Protein AF-A0A2V6EY83-F1 (afdb_monomer_lite)

Secondary structure (DSSP, 8-state):
---HHHHHHHHHHHHHHHHHHHHHHTTS-------PPPPPPPPPBTTTBPPPPPGGGPPPPEEEETTEEEE--

Radius of gyration: 37.52 Å; chains: 1; bounding box: 47×36×105 Å

pLDDT: mean 76.42,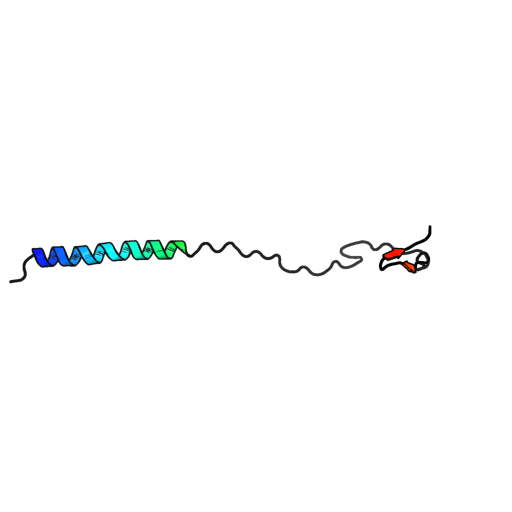 std 16.12, range [51.16, 97.25]

Sequence (73 aa):
MITRRRFLTGTAAAAGGVTLLNRLQAADQIAPPNTQPKPQPPAEPGRDYTPVITPNNISLPWKIVGGVKVYHL

Structure (mmCIF, N/CA/C/O backbone):
data_AF-A0A2V6EY83-F1
#
_entry.id   AF-A0A2V6EY83-F1
#
loop_
_atom_site.group_PDB
_atom_site.id
_atom_site.type_symbol
_atom_site.label_atom_id
_atom_site.label_alt_id
_atom_site.label_comp_id
_atom_site.label_asym_id
_atom_site.label_entity_id
_atom_site.label_seq_id
_atom_site.pdbx_PDB_ins_code
_atom_site.Cartn_x
_atom_site.Cartn_y
_atom_site.Cartn_z
_atom_site.occupancy
_atom_site.B_iso_or_equiv
_atom_site.auth_seq_id
_atom_site.auth_comp_id
_atom_site.auth_asym_id
_atom_site.auth_atom_id
_atom_site.pdbx_PDB_model_num
ATOM 1 N N . MET A 1 1 ? -22.918 18.097 86.456 1.00 51.16 1 MET A N 1
ATOM 2 C CA . MET A 1 1 ? -24.002 18.682 85.633 1.00 51.16 1 MET A CA 1
ATOM 3 C C . MET A 1 1 ? -23.504 18.829 84.203 1.00 51.16 1 MET A C 1
ATOM 5 O O . MET A 1 1 ? -22.461 19.436 83.997 1.00 51.16 1 MET A O 1
ATOM 9 N N . ILE A 1 2 ? -24.187 18.221 83.232 1.00 56.91 2 ILE A N 1
ATOM 10 C CA . ILE A 1 2 ? -23.850 18.336 81.805 1.00 56.91 2 ILE A CA 1
ATOM 11 C C . ILE A 1 2 ? -24.484 19.620 81.265 1.00 56.91 2 ILE A C 1
ATOM 13 O O . ILE A 1 2 ? -25.700 19.790 81.304 1.00 56.91 2 ILE A O 1
ATOM 17 N N . THR A 1 3 ? -23.649 20.548 80.798 1.00 75.19 3 THR A N 1
ATOM 18 C CA . THR A 1 3 ? -24.082 21.873 80.338 1.00 75.19 3 THR A CA 1
ATOM 19 C C . THR A 1 3 ? -24.383 21.849 78.842 1.00 75.19 3 THR A C 1
ATOM 21 O O . THR A 1 3 ? -23.500 21.542 78.040 1.00 75.19 3 THR A O 1
ATOM 24 N N . ARG A 1 4 ? -25.606 22.254 78.459 1.00 70.88 4 ARG A N 1
ATOM 25 C CA . ARG A 1 4 ? -26.120 22.310 77.069 1.00 70.88 4 ARG A CA 1
ATOM 26 C C . ARG A 1 4 ? -25.161 22.974 76.064 1.00 70.88 4 ARG A C 1
ATOM 28 O O . ARG A 1 4 ? -25.096 22.566 74.911 1.00 70.88 4 ARG A O 1
ATOM 35 N N . ARG A 1 5 ? -24.352 23.939 76.519 1.00 71.44 5 ARG A N 1
ATOM 36 C CA . ARG A 1 5 ? -23.305 24.611 75.729 1.00 71.44 5 ARG A CA 1
ATOM 37 C C . ARG A 1 5 ? -22.236 23.658 75.190 1.00 71.44 5 ARG A C 1
ATOM 39 O O . ARG A 1 5 ? -21.834 23.818 74.046 1.00 71.44 5 ARG A O 1
ATOM 46 N N . ARG A 1 6 ? -21.785 22.678 75.984 1.00 61.97 6 ARG A N 1
ATOM 47 C CA . ARG A 1 6 ? -20.767 21.706 75.542 1.00 61.97 6 ARG A CA 1
ATOM 48 C C . ARG A 1 6 ? -21.315 20.738 74.498 1.00 61.97 6 ARG A C 1
ATOM 50 O O . ARG A 1 6 ? -20.568 20.316 73.622 1.00 61.97 6 ARG A O 1
ATOM 57 N N . PHE A 1 7 ? -22.609 20.431 74.572 1.00 63.91 7 PHE A N 1
ATOM 58 C CA . PHE A 1 7 ? -23.277 19.580 73.592 1.00 63.91 7 PHE A CA 1
ATOM 59 C C . PHE A 1 7 ? -23.381 20.282 72.230 1.00 63.91 7 PHE A C 1
ATOM 61 O O . PHE A 1 7 ? -22.986 19.713 71.220 1.00 63.91 7 PHE A O 1
ATOM 68 N N . LEU A 1 8 ? -23.788 21.557 72.216 1.00 64.56 8 LEU A N 1
ATOM 69 C CA . LEU A 1 8 ? -23.921 22.343 70.982 1.00 64.56 8 LEU A CA 1
ATOM 70 C C . LEU A 1 8 ? -22.579 22.624 70.286 1.00 64.56 8 LEU A C 1
ATOM 72 O O . LEU A 1 8 ? -22.503 22.584 69.060 1.00 64.56 8 LEU A O 1
ATOM 76 N N . THR A 1 9 ? -21.502 22.863 71.043 1.00 62.78 9 THR A N 1
ATOM 77 C CA . THR A 1 9 ? -20.163 23.048 70.454 1.00 62.78 9 THR A CA 1
ATOM 78 C C . THR A 1 9 ? -19.561 21.750 69.912 1.00 62.78 9 THR A C 1
ATOM 80 O O . THR A 1 9 ? -18.776 21.802 68.972 1.00 62.78 9 THR A O 1
ATOM 83 N N . GLY A 1 10 ? -19.923 20.589 70.471 1.00 58.25 10 GLY A N 1
ATOM 84 C CA . GLY A 1 10 ? -19.420 19.289 70.014 1.00 58.25 10 GLY A CA 1
ATOM 85 C C . GLY A 1 10 ? -20.058 18.813 68.705 1.00 58.25 10 GLY A C 1
ATOM 86 O O . GLY A 1 10 ? -19.379 18.238 67.860 1.00 58.25 10 GLY A O 1
ATOM 87 N N . THR A 1 11 ? -21.346 19.097 68.495 1.00 56.22 11 THR A N 1
ATOM 88 C CA . THR A 1 11 ? -22.087 18.646 67.304 1.00 56.22 11 THR A CA 1
ATOM 89 C C . THR A 1 11 ? -21.811 19.486 66.055 1.00 56.22 11 THR A C 1
ATOM 91 O O . THR A 1 11 ? -21.865 18.961 64.945 1.00 56.22 11 THR A O 1
ATOM 94 N N . ALA A 1 12 ? -21.464 20.769 66.208 1.00 55.22 12 ALA A N 1
ATOM 95 C CA . ALA A 1 12 ? -21.167 21.654 65.076 1.00 55.22 12 ALA A CA 1
ATOM 96 C C . ALA A 1 12 ? -19.874 21.269 64.325 1.00 55.22 12 ALA A C 1
ATOM 98 O O . A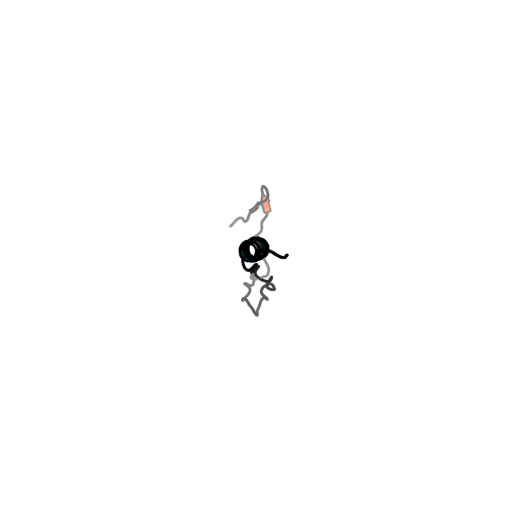LA A 1 12 ? -19.802 21.419 63.108 1.00 55.22 12 ALA A O 1
ATOM 99 N N . ALA A 1 13 ? -18.876 20.722 65.027 1.00 56.84 13 ALA A N 1
ATOM 100 C CA . ALA A 1 13 ? -17.607 20.315 64.420 1.00 56.84 13 ALA A CA 1
ATOM 101 C C . ALA A 1 13 ? -17.727 19.042 63.557 1.00 56.84 13 ALA A C 1
ATOM 103 O O . ALA A 1 13 ? -17.010 18.899 62.570 1.00 56.84 13 ALA A O 1
ATOM 104 N N . ALA A 1 14 ? -18.651 18.134 63.889 1.00 55.28 14 ALA A N 1
ATOM 105 C CA . ALA A 1 14 ? -18.804 16.862 63.179 1.00 55.28 14 ALA A CA 1
ATOM 106 C C . ALA A 1 14 ? -19.617 16.985 61.875 1.00 55.28 14 ALA A C 1
ATOM 108 O O . ALA A 1 14 ? -19.318 16.301 60.900 1.00 55.28 14 ALA A O 1
ATOM 109 N N . ALA A 1 15 ? -20.614 17.875 61.821 1.00 55.09 15 ALA A N 1
ATOM 110 C CA . ALA A 1 15 ? -21.483 18.012 60.648 1.00 55.09 15 ALA A CA 1
ATOM 111 C C . ALA A 1 15 ? -20.817 18.747 59.466 1.00 55.09 15 ALA A C 1
ATOM 113 O O . ALA A 1 15 ? -21.113 18.444 58.313 1.00 55.09 15 ALA A O 1
ATOM 114 N N . GLY A 1 16 ? -19.897 19.683 59.731 1.00 55.09 16 GLY A N 1
ATOM 115 C CA . GLY A 1 16 ? -19.219 20.459 58.681 1.00 55.09 16 GLY A CA 1
ATOM 116 C C . GLY A 1 16 ? -18.078 19.723 57.964 1.00 55.09 16 GLY A C 1
ATOM 117 O O . GLY A 1 16 ? -17.726 20.080 56.842 1.00 55.09 16 GLY A O 1
ATOM 118 N N . GLY A 1 17 ? -17.499 18.688 58.584 1.00 55.94 17 GLY A N 1
ATOM 119 C CA . GLY A 1 17 ? -16.352 17.960 58.023 1.00 55.94 17 GLY A CA 1
ATOM 120 C C . GLY A 1 17 ? -16.711 16.988 56.893 1.00 55.94 17 GLY A C 1
ATOM 121 O O . GLY A 1 17 ? -15.931 16.803 55.962 1.00 55.94 17 GLY A O 1
ATOM 122 N N . VAL A 1 18 ? -17.907 16.392 56.930 1.00 56.78 18 VAL A N 1
ATOM 123 C CA . VAL A 1 18 ? -18.292 15.309 56.003 1.00 56.78 18 VAL A CA 1
ATOM 124 C C . V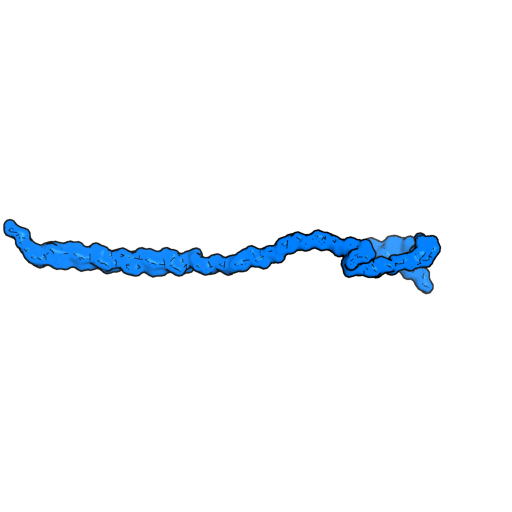AL A 1 18 ? -18.647 15.837 54.606 1.00 56.78 18 VAL A C 1
ATOM 126 O O . VAL A 1 18 ? -18.372 15.184 53.602 1.00 56.78 18 VAL A O 1
ATOM 129 N N . THR A 1 19 ? -19.191 17.052 54.497 1.00 57.41 19 THR A N 1
ATOM 130 C CA . THR A 1 19 ? -19.604 17.615 53.199 1.00 57.41 19 THR A CA 1
ATOM 131 C C . THR A 1 19 ? -18.429 18.056 52.324 1.00 57.41 19 THR A C 1
ATOM 133 O O . THR A 1 19 ? -18.553 18.077 51.100 1.00 57.41 19 THR A O 1
ATOM 136 N N . LEU A 1 20 ? -17.282 18.398 52.924 1.00 59.56 20 LEU A N 1
ATOM 137 C CA . LEU A 1 20 ? -16.069 18.778 52.188 1.00 59.56 20 LEU A CA 1
ATOM 138 C C . LEU A 1 20 ? -15.329 17.554 51.626 1.00 59.56 20 LEU A C 1
ATOM 140 O O . LEU A 1 20 ? -14.804 17.622 50.517 1.00 59.56 20 LEU A O 1
ATOM 144 N N . LEU A 1 21 ? -15.360 16.418 52.332 1.00 59.78 21 LEU A N 1
ATOM 145 C CA . LEU A 1 21 ? -14.752 15.162 51.876 1.00 59.78 21 LEU A CA 1
ATOM 146 C C . LEU A 1 21 ? -15.427 14.615 50.606 1.00 59.78 21 LEU A C 1
ATOM 148 O O . LEU A 1 21 ? -14.735 14.198 49.679 1.00 59.78 21 LEU A O 1
ATOM 152 N N . ASN A 1 22 ? -16.758 14.709 50.503 1.00 60.22 22 ASN A N 1
ATOM 153 C CA . ASN A 1 22 ? -17.492 14.264 49.309 1.00 60.22 22 ASN A CA 1
ATOM 154 C C . ASN A 1 22 ? -17.180 15.085 48.046 1.00 60.22 22 ASN A C 1
ATOM 156 O O . ASN A 1 22 ? -17.262 14.558 46.939 1.00 60.22 22 ASN A O 1
ATOM 160 N N . ARG A 1 23 ? -16.837 16.374 48.179 1.00 58.81 23 ARG A N 1
ATOM 161 C CA . ARG A 1 23 ? -16.541 17.235 47.019 1.00 58.81 23 ARG A CA 1
ATOM 162 C C . ARG A 1 23 ? -15.164 16.984 46.416 1.00 58.81 23 ARG A C 1
ATOM 164 O O . ARG A 1 23 ? -15.016 17.133 45.209 1.00 58.81 23 ARG A O 1
ATOM 171 N N . LEU A 1 24 ? -14.184 16.595 47.227 1.00 58.56 24 LEU A N 1
ATOM 172 C CA . LEU A 1 24 ? -12.834 16.301 46.741 1.00 58.56 24 LEU A CA 1
ATOM 173 C C . LEU A 1 24 ? -12.780 14.972 45.975 1.00 58.56 24 LEU A C 1
ATOM 175 O O . LEU A 1 24 ? -12.056 14.870 44.995 1.00 58.56 24 LEU A O 1
ATOM 179 N N . GLN A 1 25 ? -13.600 13.985 46.353 1.00 55.94 25 GLN A N 1
ATOM 180 C CA . GLN A 1 25 ? -13.648 12.689 45.662 1.00 55.94 25 GLN A CA 1
ATOM 181 C C . GLN A 1 25 ? -14.379 12.724 44.311 1.00 55.94 25 GLN A C 1
ATOM 183 O O . GLN A 1 25 ? -14.151 11.864 43.466 1.00 55.94 25 GLN A O 1
ATOM 188 N N . ALA A 1 26 ? -15.242 13.716 44.079 1.00 56.28 26 ALA A N 1
ATOM 189 C CA . ALA A 1 26 ? -15.969 13.850 42.816 1.00 56.28 26 ALA A CA 1
ATOM 190 C C . ALA A 1 26 ? -15.131 14.480 41.684 1.00 56.28 26 ALA A C 1
ATOM 192 O O . ALA A 1 26 ? -15.573 14.488 40.538 1.00 56.28 26 ALA A O 1
ATOM 193 N N . ALA A 1 27 ? -13.942 15.013 41.989 1.00 55.72 27 ALA A N 1
ATOM 194 C CA . ALA A 1 27 ? -13.077 15.679 41.013 1.00 55.72 27 ALA A CA 1
ATOM 195 C C . ALA A 1 27 ? -12.140 14.720 40.246 1.00 55.72 27 ALA A C 1
ATOM 197 O O . ALA A 1 27 ? -11.584 15.120 39.228 1.00 55.72 27 ALA A O 1
ATOM 198 N N . ASP A 1 28 ? -12.000 13.464 40.685 1.00 55.47 28 ASP A N 1
ATOM 199 C CA . ASP A 1 28 ? -11.011 12.512 40.143 1.00 55.47 28 ASP A CA 1
ATOM 200 C C . ASP A 1 28 ? -11.551 11.558 39.062 1.00 55.47 28 ASP A C 1
ATOM 202 O O . ASP A 1 28 ? -10.828 10.702 38.553 1.00 55.47 28 ASP A O 1
ATOM 206 N N . GLN A 1 29 ? -12.827 11.660 38.689 1.00 57.34 29 GLN A N 1
ATOM 207 C CA . GLN A 1 29 ? -13.487 10.650 37.853 1.00 57.34 29 GLN A CA 1
ATOM 208 C C . GLN A 1 29 ? -14.043 11.248 36.556 1.00 57.34 29 GLN A C 1
ATOM 210 O O . GLN A 1 29 ? -15.222 11.120 36.247 1.00 57.34 29 GLN A O 1
ATOM 215 N N . ILE A 1 30 ? -13.182 11.890 35.765 1.00 58.97 30 ILE A N 1
ATOM 216 C CA . ILE A 1 30 ? -13.448 12.128 34.338 1.00 58.97 30 ILE A CA 1
ATOM 217 C C . ILE A 1 30 ? -12.214 11.678 33.554 1.00 58.97 30 ILE A C 1
ATOM 219 O O . ILE A 1 30 ? -11.475 12.475 3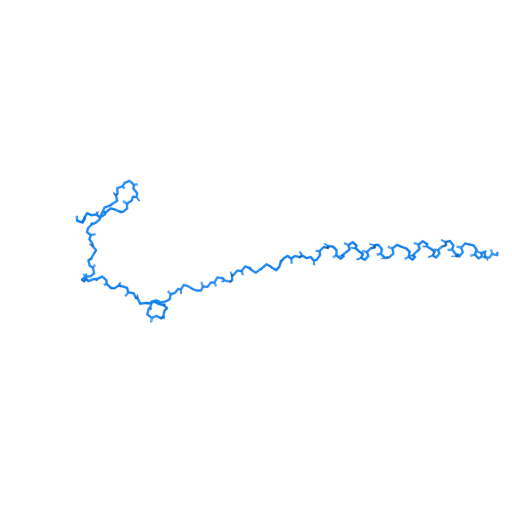2.982 1.00 58.97 30 ILE A O 1
ATOM 223 N N . ALA A 1 31 ? -11.957 10.370 33.563 1.00 65.88 31 ALA A N 1
ATOM 224 C CA . ALA A 1 31 ? -11.051 9.788 32.585 1.00 65.88 31 ALA A CA 1
ATOM 225 C C . ALA A 1 31 ? -11.742 9.871 31.210 1.00 65.88 31 ALA A C 1
ATOM 227 O O . ALA A 1 31 ? -12.884 9.414 31.089 1.00 65.88 31 ALA A O 1
ATOM 228 N N . PRO A 1 32 ? -11.110 10.457 30.176 1.00 68.56 32 PRO A N 1
ATOM 229 C CA . PRO A 1 32 ? -11.674 10.427 28.835 1.00 68.56 32 PRO A CA 1
ATOM 230 C C . PRO A 1 32 ? -11.879 8.964 28.414 1.00 68.56 32 PRO A C 1
ATOM 232 O O . PRO A 1 32 ? -11.036 8.119 28.738 1.00 68.56 32 PRO A O 1
ATOM 235 N N . PRO A 1 33 ? -12.975 8.632 27.708 1.00 70.81 33 PRO A N 1
ATOM 236 C CA . PRO A 1 33 ? -13.152 7.292 27.177 1.00 70.81 33 PRO A CA 1
ATOM 237 C C . PRO A 1 33 ? -11.950 6.973 26.287 1.00 70.81 33 PRO A C 1
ATOM 239 O O . PRO A 1 33 ? -11.716 7.623 25.268 1.00 70.81 33 PRO A O 1
ATOM 242 N N . ASN A 1 34 ? -11.153 5.990 26.705 1.00 69.75 34 ASN A N 1
ATOM 243 C CA . ASN A 1 34 ? -10.010 5.503 25.949 1.00 69.75 34 ASN A CA 1
ATOM 244 C C . ASN A 1 34 ? -10.521 4.641 24.786 1.00 69.75 34 ASN A C 1
ATOM 246 O O . ASN A 1 34 ? -10.406 3.418 24.788 1.00 69.75 34 ASN A O 1
ATOM 250 N N . THR A 1 35 ? -11.168 5.276 23.812 1.00 74.12 35 THR A N 1
ATOM 251 C CA . THR A 1 35 ? -11.625 4.646 22.570 1.00 74.12 35 THR A CA 1
ATOM 252 C C . THR A 1 35 ? -10.444 4.534 21.616 1.00 74.12 35 THR A C 1
ATOM 254 O O . THR A 1 35 ? -10.368 5.219 20.600 1.00 74.12 35 THR A O 1
ATOM 257 N N . GLN A 1 36 ? -9.481 3.678 21.956 1.00 77.94 36 GLN A N 1
ATOM 258 C CA . GLN A 1 36 ? -8.518 3.232 20.958 1.00 77.94 36 GLN A CA 1
ATOM 259 C C . GLN A 1 36 ? -9.276 2.383 19.927 1.00 77.94 36 GLN A C 1
ATOM 261 O O . GLN A 1 36 ? -9.973 1.441 20.322 1.00 77.94 36 GLN A O 1
ATOM 266 N N . PRO A 1 37 ? -9.194 2.704 18.623 1.00 78.19 37 PRO A N 1
ATOM 267 C CA . PRO A 1 37 ? -9.806 1.873 17.604 1.00 78.19 37 PRO A CA 1
ATOM 268 C C . PRO A 1 37 ? -9.214 0.469 17.699 1.00 78.19 37 PRO A C 1
ATOM 270 O O . PRO A 1 37 ? -7.995 0.289 17.716 1.00 78.19 37 PRO A O 1
ATOM 273 N N . LYS A 1 38 ? -10.084 -0.538 17.771 1.00 87.25 38 LYS A N 1
ATOM 274 C CA . LYS A 1 38 ? -9.651 -1.933 17.740 1.00 87.25 38 LYS A CA 1
ATOM 275 C C . LYS A 1 38 ? -8.920 -2.191 16.411 1.00 87.25 38 LYS A C 1
ATOM 277 O O . LYS A 1 38 ? -9.449 -1.787 15.372 1.00 87.25 38 LYS A O 1
ATOM 282 N N . PRO A 1 39 ? -7.763 -2.881 16.412 1.00 86.50 39 PRO A N 1
ATOM 283 C CA . PRO A 1 39 ? -7.103 -3.289 15.178 1.00 86.50 39 PRO A CA 1
ATOM 284 C C . PRO A 1 39 ? -8.074 -4.066 14.286 1.00 86.50 39 PRO A C 1
ATOM 286 O O . PRO A 1 39 ? -8.715 -5.020 14.737 1.00 86.50 39 PRO A O 1
ATOM 289 N N . GLN A 1 40 ? -8.204 -3.631 13.036 1.00 88.50 40 GLN A N 1
ATOM 290 C CA . GLN A 1 40 ? -9.004 -4.312 12.024 1.00 88.50 40 GLN A CA 1
ATOM 291 C C . GLN A 1 40 ? -8.124 -5.309 11.261 1.00 88.50 40 GLN A C 1
ATOM 293 O O . GLN A 1 40 ? -6.927 -5.057 11.091 1.00 88.50 40 GLN A O 1
ATOM 298 N N . PRO A 1 41 ? -8.684 -6.446 10.816 1.00 91.06 41 PRO A N 1
ATOM 299 C CA . PRO A 1 41 ? -7.957 -7.349 9.935 1.00 91.06 41 PRO A CA 1
ATOM 300 C C . PRO A 1 41 ? -7.621 -6.648 8.601 1.00 91.06 41 PRO A C 1
ATOM 302 O O . PRO A 1 41 ? -8.367 -5.760 8.181 1.00 91.06 41 PRO A O 1
ATOM 305 N N . PRO A 1 42 ? -6.516 -7.025 7.928 1.00 92.31 42 PRO A N 1
ATOM 306 C CA . PRO A 1 42 ? -6.207 -6.535 6.588 1.00 92.31 42 PRO A CA 1
ATOM 307 C C . PRO A 1 42 ? -7.296 -6.899 5.574 1.00 92.31 42 PRO A C 1
ATOM 309 O O . PRO A 1 42 ? -7.958 -7.924 5.716 1.00 92.31 42 PRO A O 1
ATOM 312 N N . ALA A 1 43 ? -7.422 -6.085 4.527 1.00 93.94 43 ALA A N 1
ATOM 313 C CA . ALA A 1 43 ? -8.342 -6.339 3.426 1.00 93.94 43 ALA A CA 1
ATOM 314 C C . ALA A 1 43 ? -7.932 -7.581 2.606 1.00 93.94 43 ALA A C 1
ATOM 316 O O . ALA A 1 43 ? -6.759 -7.753 2.257 1.00 93.94 43 ALA A O 1
ATOM 317 N N . GLU A 1 44 ? -8.904 -8.416 2.254 1.00 95.19 44 GLU A N 1
ATOM 318 C CA . GLU A 1 44 ? -8.752 -9.637 1.465 1.00 95.19 44 GLU A CA 1
ATOM 319 C C . GLU A 1 44 ? -8.965 -9.358 -0.043 1.00 95.19 44 GLU A C 1
ATOM 321 O O . GLU A 1 44 ? -10.022 -8.847 -0.436 1.00 95.19 44 GLU A O 1
ATOM 326 N N . PRO A 1 45 ? -8.005 -9.700 -0.929 1.00 94.88 45 PRO A N 1
ATOM 327 C CA . PRO A 1 45 ? -8.198 -9.560 -2.371 1.00 94.88 45 PRO A CA 1
ATOM 328 C C . PRO A 1 45 ? -9.358 -10.430 -2.874 1.00 94.88 45 PRO A C 1
ATOM 330 O O . PRO A 1 45 ? -9.510 -11.579 -2.470 1.00 94.88 45 PRO A O 1
ATOM 333 N N . GLY A 1 46 ? -10.179 -9.888 -3.773 1.00 94.12 46 GLY A N 1
ATOM 334 C CA . GLY A 1 46 ? -11.375 -10.545 -4.314 1.00 94.12 46 GLY A CA 1
ATOM 335 C C . GLY A 1 46 ? -12.614 -10.460 -3.415 1.00 94.12 46 GLY A C 1
ATOM 336 O O . GLY A 1 46 ? -13.720 -10.690 -3.900 1.00 94.12 46 GLY A O 1
ATOM 337 N N . ARG A 1 47 ? -12.449 -10.086 -2.141 1.00 95.00 47 ARG A N 1
ATOM 338 C CA . ARG A 1 47 ? -13.544 -9.799 -1.206 1.00 95.00 47 ARG A CA 1
ATOM 339 C C . ARG A 1 47 ? -13.686 -8.300 -0.960 1.00 95.00 47 ARG A C 1
ATOM 341 O O . ARG A 1 47 ? -14.762 -7.749 -1.162 1.00 95.00 47 ARG A O 1
ATOM 348 N N . ASP A 1 48 ? -12.593 -7.661 -0.554 1.00 96.75 48 ASP A N 1
ATOM 349 C CA . ASP A 1 48 ? -12.570 -6.262 -0.122 1.00 96.75 48 ASP A CA 1
ATOM 350 C C . ASP A 1 48 ? -12.052 -5.314 -1.218 1.00 96.75 48 ASP A C 1
ATOM 352 O O . ASP A 1 48 ? -12.356 -4.123 -1.208 1.00 96.75 48 ASP A O 1
ATOM 356 N N . TYR A 1 49 ? -11.279 -5.824 -2.184 1.00 94.19 49 TYR A N 1
ATOM 357 C CA . TYR A 1 49 ? -10.824 -5.070 -3.359 1.00 94.19 49 TYR A CA 1
ATOM 358 C C . TYR A 1 49 ? -10.542 -5.979 -4.561 1.00 94.19 49 TYR A C 1
ATOM 360 O O . TYR A 1 49 ? -10.190 -7.150 -4.409 1.00 94.19 49 TYR A O 1
ATOM 368 N N . THR A 1 50 ? -10.633 -5.422 -5.770 1.00 95.31 50 THR A N 1
ATOM 369 C CA . THR A 1 50 ? -10.255 -6.119 -7.008 1.00 95.31 50 THR A CA 1
ATOM 370 C C . THR A 1 50 ? -8.769 -5.891 -7.306 1.00 95.31 50 THR A C 1
ATOM 372 O O . THR A 1 50 ? -8.372 -4.739 -7.500 1.00 95.31 50 THR A O 1
ATOM 375 N N . PRO A 1 51 ? -7.923 -6.939 -7.352 1.00 91.62 51 PRO A N 1
ATOM 376 C CA . PRO A 1 51 ? -6.504 -6.774 -7.643 1.00 91.62 51 PRO A CA 1
ATOM 377 C C . PRO A 1 51 ? -6.264 -6.433 -9.119 1.00 91.62 51 PRO A C 1
ATOM 379 O O . PRO A 1 51 ? -6.920 -6.965 -10.016 1.00 91.62 51 PRO A O 1
ATOM 382 N N . VAL A 1 52 ? -5.269 -5.583 -9.376 1.00 87.69 52 VAL A N 1
ATOM 383 C CA . VAL A 1 52 ? -4.748 -5.355 -10.729 1.00 87.69 52 VAL A CA 1
ATOM 384 C C . VAL A 1 52 ? -3.796 -6.495 -11.078 1.00 87.69 52 VAL A C 1
ATOM 386 O O . VAL A 1 52 ? -2.833 -6.748 -10.356 1.00 87.69 52 VAL A O 1
ATOM 389 N N . ILE A 1 53 ? -4.061 -7.178 -12.190 1.00 87.12 53 ILE A N 1
ATOM 390 C CA . ILE A 1 53 ? -3.215 -8.266 -12.685 1.00 87.12 53 ILE A CA 1
ATOM 391 C C . ILE A 1 53 ? -2.212 -7.691 -13.683 1.00 87.12 53 ILE A C 1
ATOM 393 O O . ILE A 1 53 ? -2.602 -7.101 -14.690 1.00 87.12 53 ILE A O 1
ATOM 397 N N . THR A 1 54 ? -0.919 -7.882 -13.420 1.00 83.19 54 THR A N 1
ATOM 398 C CA . THR A 1 54 ? 0.146 -7.496 -14.352 1.00 83.19 54 THR A CA 1
ATOM 399 C C . THR A 1 54 ? 0.134 -8.423 -15.572 1.00 83.19 54 THR A C 1
ATOM 401 O O . THR A 1 54 ? 0.341 -9.630 -15.401 1.00 83.19 54 THR A O 1
ATOM 404 N N . PRO A 1 55 ? -0.058 -7.905 -16.800 1.00 83.88 55 PRO A N 1
ATOM 405 C CA . PRO A 1 55 ? -0.013 -8.725 -18.006 1.00 83.88 55 PRO A CA 1
ATOM 406 C C . PRO A 1 55 ? 1.314 -9.488 -18.110 1.00 83.88 55 PRO A C 1
ATOM 408 O O . PRO A 1 55 ? 2.384 -8.927 -17.874 1.00 83.88 55 PRO A O 1
ATOM 411 N N . ASN A 1 56 ? 1.246 -10.77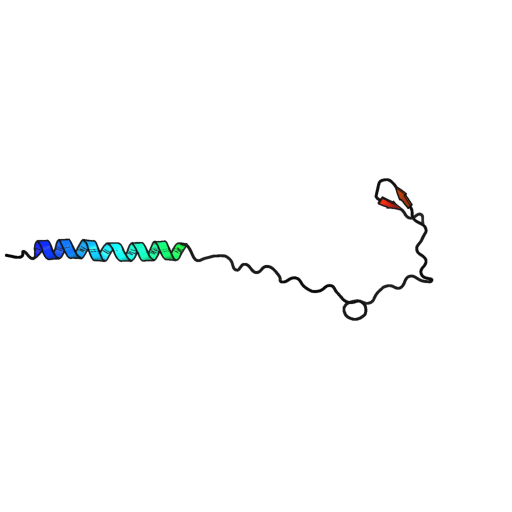8 -18.449 1.00 84.81 56 ASN A N 1
ATOM 412 C CA . ASN A 1 56 ? 2.399 -11.679 -18.585 1.00 84.81 56 ASN A CA 1
ATOM 413 C C . ASN A 1 56 ? 3.283 -11.828 -17.331 1.00 84.81 56 ASN A C 1
ATOM 415 O O . ASN A 1 56 ? 4.387 -12.352 -17.441 1.00 84.81 56 ASN A O 1
ATOM 419 N N . ASN A 1 57 ? 2.847 -11.358 -16.154 1.00 82.19 57 ASN A N 1
ATOM 420 C CA . ASN A 1 57 ? 3.644 -11.354 -14.919 1.00 82.19 57 ASN A CA 1
ATOM 421 C C . ASN A 1 57 ? 5.002 -10.622 -15.036 1.00 82.19 57 ASN A C 1
ATOM 423 O O . ASN A 1 57 ? 5.878 -10.814 -14.192 1.00 82.19 57 ASN A O 1
ATOM 427 N N . ILE A 1 58 ? 5.188 -9.758 -16.041 1.00 84.88 58 ILE A N 1
ATOM 428 C CA . ILE A 1 58 ? 6.437 -9.014 -16.247 1.00 84.88 58 ILE A CA 1
ATOM 429 C C . ILE A 1 58 ? 6.277 -7.600 -15.697 1.00 84.88 58 ILE A C 1
ATOM 431 O O . ILE A 1 58 ? 5.345 -6.878 -16.035 1.00 84.88 58 ILE A O 1
ATOM 435 N N . SER A 1 59 ? 7.221 -7.185 -14.856 1.00 84.56 59 SER A N 1
ATOM 436 C CA . SER A 1 59 ? 7.385 -5.784 -14.461 1.00 84.56 59 SER A CA 1
ATOM 437 C C . SER A 1 59 ? 8.481 -5.144 -15.310 1.00 84.56 59 SER A C 1
ATOM 439 O O . SER A 1 59 ? 9.445 -5.823 -15.664 1.00 84.56 59 SER A O 1
ATOM 441 N N . LEU A 1 60 ? 8.373 -3.845 -15.603 1.00 88.50 60 LEU A N 1
ATOM 442 C CA . LEU A 1 60 ? 9.436 -3.115 -16.300 1.00 88.50 60 LEU A CA 1
ATOM 443 C C . LEU A 1 60 ? 10.770 -3.273 -15.541 1.00 88.50 60 LEU A C 1
ATOM 445 O O . LEU A 1 60 ? 10.758 -3.184 -14.306 1.00 88.50 60 LEU A O 1
ATOM 449 N N . PRO A 1 61 ? 11.906 -3.505 -16.228 1.00 92.31 61 PRO A N 1
ATOM 450 C CA . PRO A 1 61 ? 13.205 -3.604 -15.577 1.00 92.31 61 PRO A CA 1
ATOM 451 C C . PRO A 1 61 ? 13.481 -2.390 -14.688 1.00 92.31 61 PRO A C 1
ATOM 453 O O . PRO A 1 61 ? 13.256 -1.241 -15.074 1.00 92.31 61 PRO A O 1
ATOM 456 N N . TRP A 1 62 ? 13.970 -2.651 -13.480 1.00 94.69 62 TRP A N 1
ATOM 457 C CA . TRP A 1 62 ? 14.238 -1.624 -12.482 1.00 94.69 62 TRP A CA 1
ATOM 458 C C . TRP A 1 62 ? 15.565 -1.882 -11.777 1.00 94.69 62 TRP A C 1
ATOM 460 O O . TRP A 1 62 ? 16.057 -3.009 -11.729 1.00 94.69 62 TRP A O 1
ATOM 470 N N . LYS A 1 63 ? 16.137 -0.818 -11.212 1.00 96.50 63 LYS A N 1
ATOM 471 C CA . LYS A 1 63 ? 17.347 -0.873 -10.381 1.00 96.50 63 LYS A CA 1
ATOM 472 C C . LYS A 1 63 ? 17.196 0.010 -9.147 1.00 96.50 63 LYS A C 1
ATOM 474 O O . LYS A 1 63 ? 16.436 0.978 -9.168 1.00 96.50 63 LYS A O 1
ATOM 479 N N . ILE A 1 64 ? 17.926 -0.313 -8.081 1.00 97.25 64 ILE A N 1
ATOM 480 C CA . ILE A 1 64 ? 18.067 0.577 -6.924 1.00 97.25 64 ILE A CA 1
ATOM 481 C C . ILE A 1 64 ? 19.192 1.572 -7.205 1.00 97.25 64 ILE A C 1
ATOM 483 O O . ILE A 1 64 ? 20.313 1.169 -7.507 1.00 97.25 64 ILE A O 1
ATOM 487 N N . VAL A 1 65 ? 18.902 2.866 -7.084 1.00 96.62 65 VAL A N 1
ATOM 488 C CA . VAL A 1 65 ? 19.901 3.942 -7.151 1.00 96.62 65 VAL A CA 1
ATOM 489 C C . VAL A 1 65 ? 19.709 4.819 -5.920 1.00 96.62 65 VAL A C 1
ATOM 491 O O . VAL A 1 65 ? 18.634 5.380 -5.729 1.00 96.62 65 VAL A O 1
ATOM 494 N N . GLY A 1 66 ? 20.714 4.880 -5.040 1.00 96.19 66 GLY A N 1
ATOM 495 C CA . GLY A 1 66 ? 20.644 5.691 -3.815 1.00 96.19 66 GLY A CA 1
ATOM 496 C C . GLY A 1 66 ? 19.502 5.316 -2.859 1.00 96.19 66 GLY A C 1
ATOM 497 O O . GLY A 1 66 ? 18.964 6.186 -2.188 1.00 96.19 66 GLY A O 1
ATOM 498 N N . GLY A 1 67 ? 19.087 4.043 -2.826 1.00 97.19 67 GLY A N 1
ATOM 499 C CA . GLY A 1 67 ? 17.985 3.566 -1.975 1.00 97.19 67 GLY A CA 1
ATOM 500 C C . GLY A 1 67 ? 16.584 3.711 -2.580 1.00 97.19 67 GLY A C 1
ATOM 501 O O . GLY A 1 67 ? 15.617 3.260 -1.973 1.00 97.19 67 GLY A O 1
ATOM 502 N N . VAL A 1 68 ? 16.458 4.273 -3.787 1.00 95.38 68 VAL A N 1
ATOM 503 C CA . VAL A 1 68 ? 15.172 4.436 -4.483 1.00 95.38 68 VAL A CA 1
ATOM 504 C C . VAL A 1 68 ? 15.048 3.440 -5.637 1.00 95.38 68 VAL A C 1
ATOM 506 O O . VAL A 1 68 ? 16.013 3.182 -6.359 1.00 95.38 68 VAL A O 1
ATOM 509 N N . LYS A 1 69 ? 13.843 2.888 -5.825 1.00 96.44 69 LYS A N 1
ATOM 510 C CA . LYS A 1 69 ? 13.490 2.020 -6.956 1.00 96.44 69 LYS A CA 1
ATOM 511 C C . LYS A 1 69 ? 13.252 2.859 -8.215 1.00 96.44 69 LYS A C 1
ATOM 513 O O . LYS A 1 69 ? 12.274 3.598 -8.277 1.00 96.44 69 LYS A O 1
ATOM 518 N N . VAL A 1 70 ? 14.127 2.731 -9.214 1.00 96.50 70 VAL A N 1
ATOM 519 C CA . VAL A 1 70 ? 14.081 3.506 -10.465 1.00 96.50 70 VAL A CA 1
ATOM 520 C C . VAL A 1 70 ? 13.690 2.616 -11.643 1.00 96.50 70 VAL A C 1
ATOM 522 O O . VAL A 1 70 ? 14.318 1.582 -11.885 1.00 96.50 70 VAL A O 1
ATOM 525 N N . TYR A 1 71 ? 12.689 3.069 -12.397 1.00 95.38 71 TYR A N 1
ATOM 526 C CA . TYR A 1 71 ? 12.245 2.520 -13.679 1.00 95.38 71 TYR A CA 1
ATOM 527 C C . TYR A 1 71 ? 12.702 3.445 -14.817 1.00 95.38 71 TYR A C 1
ATOM 529 O O . TYR A 1 71 ? 12.750 4.657 -14.622 1.00 95.38 71 TYR A O 1
ATOM 537 N N . HIS A 1 72 ? 13.030 2.893 -15.987 1.00 90.88 72 HIS A N 1
ATOM 538 C CA . HIS A 1 72 ? 13.283 3.679 -17.203 1.00 90.88 72 HIS A CA 1
ATOM 539 C C . HIS A 1 72 ? 12.172 3.359 -18.198 1.00 90.88 72 HIS 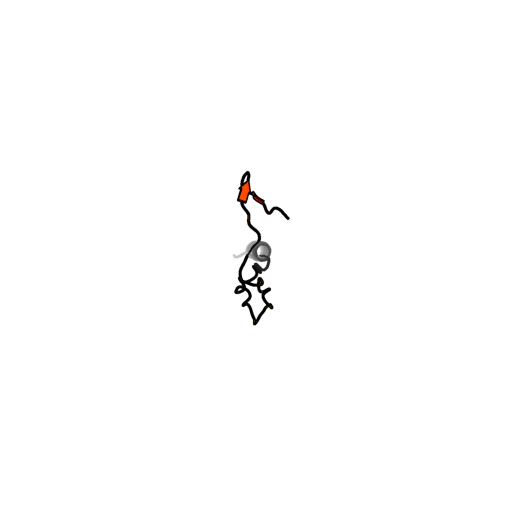A C 1
ATOM 541 O O . HIS A 1 72 ? 12.074 2.212 -18.632 1.00 90.88 72 HIS A O 1
ATOM 547 N N . LEU A 1 73 ? 11.318 4.352 -18.453 1.00 86.81 73 LEU A N 1
ATOM 548 C CA . LEU A 1 73 ? 10.199 4.295 -19.394 1.00 86.81 73 LEU A CA 1
ATOM 549 C C . LEU A 1 73 ? 10.655 4.705 -20.794 1.00 86.81 73 LEU A C 1
ATOM 551 O O . LEU A 1 73 ? 11.463 5.659 -20.875 1.00 86.81 73 LEU A O 1
#

Foldseek 3Di:
DDDPVVVVVVVVVVVVPPVVVVVVVVVPPDDDPPPDPDDDDDDDDPHRDDDDDDPPPDDADWDDDPNDIDHDD